Protein AF-A0A962NFJ7-F1 (afdb_monomer)

Radius of gyration: 24.98 Å; Cα contacts (8 Å, |Δi|>4): 35; chains: 1; bounding box: 42×67×25 Å

Sequence (68 aa):
MRMRVLSGCVLAALLQAGTALADDLSNERLPKQGLDAGKAVYLANCAACHQPAGTGLAGAFPPLVHSS

Mean predicted aligned error: 14.61 Å

Solvent-accessible surface area (backbone atoms only — not comparable to full-atom values): 4326 Å² total; per-residue (Å²): 116,75,70,64,56,56,55,51,55,56,57,51,56,65,63,61,69,72,60,79,74,61,79,66,75,80,74,65,73,68,75,83,63,61,66,65,61,54,48,53,52,37,60,76,72,40,21,87,58,24,32,89,81,22,62,26,36,92,98,80,29,70,53,58,58,90,66,125

Nearest PDB str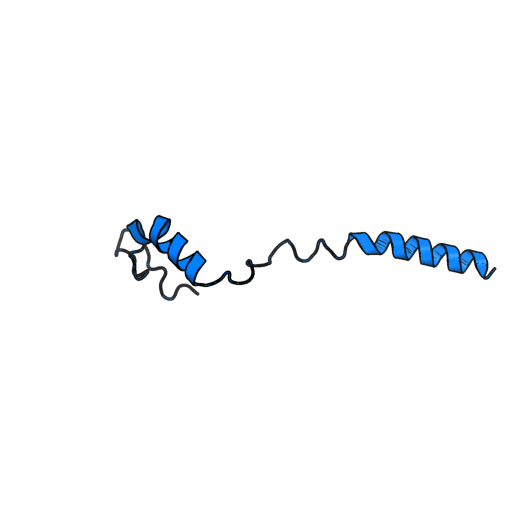uctures (foldseek):
  2zoo-assembly1_A  TM=1.002E+00  e=2.004E-02  Pseudoalteromonas translucida TAC125
  1aof-assembly1_A  TM=7.125E-01  e=5.511E-01  Paracoccus pantotrophus
  7e1x-assembly1_O  TM=8.778E-01  e=2.108E+00  Mycobacterium tuberculosis H37Rv
  6xkw-assembly1_p  TM=4.460E-01  e=8.849E-01  Rhodobacter capsulatus SB 1003
  1n90-assembly1_B  TM=4.685E-01  e=8.849E-01  Pseudomonas aeruginosa

pLDDT: mean 76.29, std 17.86, range [54.97, 98.12]

Structure (mmCIF, N/CA/C/O backbone):
data_AF-A0A962NFJ7-F1
#
_entry.id   AF-A0A962NFJ7-F1
#
loop_
_atom_site.group_PDB
_atom_site.id
_atom_site.type_symbol
_atom_site.label_atom_id
_atom_site.label_alt_id
_atom_site.label_comp_id
_atom_site.label_asym_id
_atom_site.label_entity_id
_atom_site.label_seq_id
_atom_site.pdbx_PDB_ins_code
_atom_site.Cartn_x
_atom_site.Cartn_y
_atom_site.Cartn_z
_atom_site.occupancy
_atom_site.B_iso_or_equiv
_atom_site.auth_seq_id
_atom_site.auth_comp_id
_atom_site.auth_asym_id
_atom_site.auth_atom_id
_atom_site.pdbx_PDB_model_num
ATOM 1 N N . MET A 1 1 ? 30.502 59.381 -7.706 1.00 56.56 1 MET A N 1
ATOM 2 C CA . MET A 1 1 ? 29.111 59.089 -7.280 1.00 56.56 1 MET A CA 1
ATOM 3 C C . MET A 1 1 ? 28.591 57.754 -7.834 1.00 56.56 1 MET A C 1
ATOM 5 O O . MET A 1 1 ? 28.279 56.881 -7.041 1.00 56.56 1 MET A O 1
ATOM 9 N N . ARG A 1 2 ? 28.575 57.541 -9.163 1.00 57.47 2 ARG A N 1
ATOM 10 C CA . ARG A 1 2 ? 28.036 56.328 -9.830 1.00 57.47 2 ARG A CA 1
ATOM 11 C C . ARG A 1 2 ? 28.698 54.993 -9.444 1.00 57.47 2 ARG A C 1
ATOM 13 O O . ARG A 1 2 ? 28.042 53.963 -9.451 1.00 57.47 2 ARG A O 1
ATOM 20 N N . MET A 1 3 ? 29.971 55.021 -9.052 1.00 55.03 3 MET A N 1
ATOM 21 C CA . MET A 1 3 ? 30.749 53.811 -8.747 1.00 55.03 3 MET A CA 1
ATOM 22 C C . MET A 1 3 ? 30.496 53.246 -7.337 1.00 55.03 3 MET A C 1
ATOM 24 O O . MET A 1 3 ? 30.703 52.062 -7.108 1.00 55.03 3 MET A O 1
ATOM 28 N N . ARG A 1 4 ? 29.989 54.067 -6.399 1.00 56.19 4 ARG A N 1
ATOM 29 C CA . ARG A 1 4 ? 29.579 53.600 -5.058 1.00 56.19 4 ARG A CA 1
ATOM 30 C C . ARG A 1 4 ? 28.213 52.904 -5.080 1.00 56.19 4 ARG A C 1
ATOM 32 O O . ARG A 1 4 ? 27.979 52.012 -4.278 1.00 56.19 4 ARG A O 1
ATOM 39 N N . VAL A 1 5 ? 27.349 53.277 -6.028 1.00 58.03 5 VAL A N 1
ATOM 40 C CA . VAL A 1 5 ? 26.015 52.680 -6.208 1.00 58.03 5 VAL A CA 1
ATOM 41 C C . VAL A 1 5 ? 26.115 51.284 -6.834 1.00 58.03 5 VAL A C 1
ATOM 43 O O . VAL A 1 5 ? 25.451 50.368 -6.363 1.00 58.03 5 VAL A O 1
ATOM 46 N N . LEU A 1 6 ? 27.017 51.078 -7.809 1.00 57.28 6 LEU A N 1
ATOM 47 C CA . LEU A 1 6 ? 27.264 49.745 -8.381 1.00 57.28 6 LEU A CA 1
ATOM 48 C C . LEU A 1 6 ? 27.800 48.749 -7.340 1.00 57.28 6 LEU A C 1
ATOM 50 O O . LEU A 1 6 ? 27.369 47.601 -7.312 1.00 57.28 6 LEU A O 1
ATOM 54 N N . SER A 1 7 ? 28.699 49.193 -6.456 1.00 58.31 7 SER A N 1
ATOM 55 C CA . SER A 1 7 ? 29.290 48.331 -5.423 1.00 58.31 7 SER A CA 1
ATOM 56 C C . SER A 1 7 ? 28.268 47.856 -4.380 1.00 58.31 7 SER A C 1
ATOM 58 O O . SER A 1 7 ? 28.393 46.748 -3.866 1.00 58.31 7 SER A O 1
ATOM 60 N N . GLY A 1 8 ? 27.252 48.673 -4.079 1.00 59.09 8 GLY A N 1
ATOM 61 C CA . GLY A 1 8 ? 26.180 48.324 -3.140 1.00 59.09 8 GLY A CA 1
ATOM 62 C C . GLY A 1 8 ? 25.200 47.285 -3.694 1.00 59.09 8 GLY A C 1
ATOM 63 O O . GLY A 1 8 ? 24.792 46.383 -2.967 1.00 59.09 8 GLY A O 1
ATOM 64 N N . CYS A 1 9 ? 24.874 47.357 -4.988 1.00 60.66 9 CYS A N 1
ATOM 65 C CA . CYS A 1 9 ? 23.998 46.377 -5.641 1.00 60.66 9 CYS A CA 1
ATOM 66 C C . CYS A 1 9 ? 24.637 44.984 -5.733 1.00 60.66 9 CYS A C 1
ATOM 68 O O . CYS A 1 9 ? 23.948 43.985 -5.549 1.00 60.66 9 CYS A O 1
ATOM 70 N N . VAL A 1 10 ? 25.951 44.914 -5.975 1.00 61.12 10 VAL A N 1
ATOM 71 C CA . VAL A 1 10 ? 26.679 43.635 -6.042 1.00 61.12 10 VAL A CA 1
ATOM 72 C C . VAL A 1 10 ? 26.735 42.959 -4.669 1.00 61.12 10 VAL A C 1
ATOM 74 O O . VAL A 1 10 ? 26.535 41.751 -4.577 1.00 61.12 10 VAL A O 1
ATOM 77 N N . LEU A 1 11 ? 26.937 43.727 -3.592 1.00 60.75 11 LEU A N 1
ATOM 78 C CA . LEU A 1 11 ? 26.962 43.181 -2.23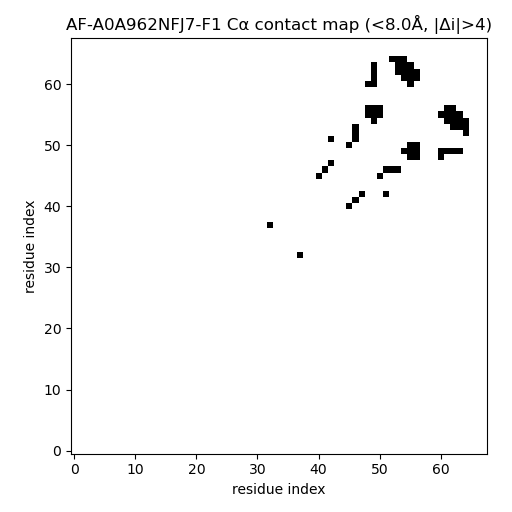2 1.00 60.75 11 LEU A CA 1
ATOM 79 C C . LEU A 1 11 ? 25.576 42.694 -1.774 1.00 60.75 11 LEU A C 1
ATOM 81 O O . LEU A 1 11 ? 25.482 41.636 -1.162 1.00 60.75 11 LEU A O 1
ATOM 85 N N . ALA A 1 12 ? 24.503 43.421 -2.108 1.00 60.88 12 ALA A N 1
ATOM 86 C CA . ALA A 1 12 ? 23.133 42.993 -1.814 1.00 60.88 12 ALA A CA 1
ATOM 87 C C . ALA A 1 12 ? 22.779 41.685 -2.547 1.00 60.88 12 ALA A C 1
ATOM 89 O O . ALA A 1 12 ? 22.336 40.728 -1.915 1.00 60.88 12 ALA A O 1
ATOM 90 N N . ALA A 1 13 ? 23.093 41.591 -3.844 1.00 60.56 13 ALA A N 1
ATOM 91 C CA . ALA A 1 13 ? 22.836 40.394 -4.646 1.00 60.56 13 ALA A CA 1
ATOM 92 C C . ALA A 1 13 ? 23.527 39.129 -4.098 1.00 60.56 13 ALA A C 1
ATOM 94 O O . ALA A 1 13 ? 22.968 38.037 -4.183 1.00 60.56 13 ALA A O 1
ATOM 95 N N . LEU A 1 14 ? 24.708 39.273 -3.485 1.00 61.28 14 LEU A N 1
ATOM 96 C CA . LEU A 1 14 ? 25.426 38.164 -2.846 1.00 61.28 14 LEU A CA 1
ATOM 97 C C . LEU A 1 14 ? 24.756 37.682 -1.546 1.00 61.28 14 LEU A C 1
ATOM 99 O O . LEU A 1 14 ? 24.873 36.505 -1.215 1.00 61.28 14 LEU A O 1
ATOM 103 N N . LEU A 1 15 ? 24.020 38.544 -0.831 1.00 59.97 15 LEU A N 1
ATOM 104 C CA . LEU A 1 15 ? 23.272 38.154 0.373 1.00 59.97 15 LEU A CA 1
ATOM 105 C C . LEU A 1 15 ? 21.929 37.474 0.052 1.00 59.97 15 LEU A C 1
ATOM 107 O O . LEU A 1 15 ? 21.470 36.648 0.836 1.00 59.97 15 LEU A O 1
ATOM 111 N N . GLN A 1 16 ? 21.291 37.789 -1.080 1.00 55.62 16 GLN A N 1
ATOM 112 C CA . GLN A 1 16 ? 19.992 37.201 -1.453 1.00 55.62 16 GLN A CA 1
ATOM 113 C C . GLN A 1 16 ? 20.085 35.774 -2.028 1.00 55.62 16 GLN A C 1
ATOM 115 O O . GLN A 1 16 ? 19.073 35.081 -2.098 1.00 55.62 16 GLN A O 1
ATOM 120 N N . ALA A 1 17 ? 21.270 35.300 -2.420 1.00 57.28 17 ALA A N 1
ATOM 121 C CA . ALA A 1 17 ? 21.426 33.970 -3.018 1.00 57.28 17 ALA A CA 1
ATOM 122 C C . ALA A 1 17 ? 21.291 32.805 -2.009 1.00 57.28 17 ALA A C 1
ATOM 124 O O . ALA A 1 17 ? 21.093 31.665 -2.419 1.00 57.28 17 ALA A O 1
ATOM 125 N N . GLY A 1 18 ? 21.390 33.073 -0.700 1.00 57.31 18 GLY A N 1
ATOM 126 C CA . GLY A 1 18 ? 21.383 32.039 0.344 1.00 57.31 18 GLY A CA 1
ATOM 127 C C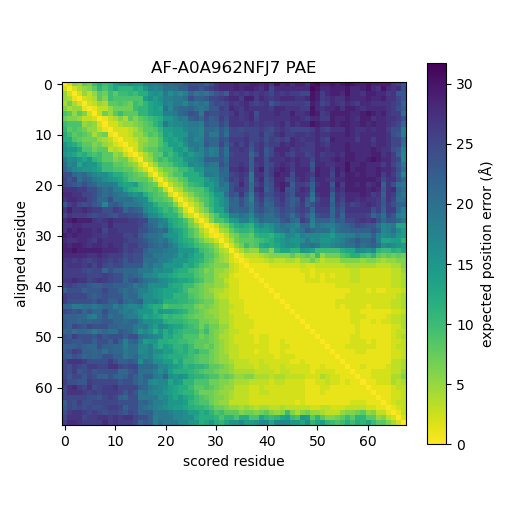 . GLY A 1 18 ? 20.001 31.611 0.853 1.00 57.31 18 GLY A C 1
ATOM 128 O O . GLY A 1 18 ? 19.889 30.546 1.449 1.00 57.31 18 GLY A O 1
ATOM 129 N N . THR A 1 19 ? 18.946 32.403 0.633 1.00 54.97 19 THR A N 1
ATOM 130 C CA . THR A 1 19 ? 17.611 32.133 1.205 1.00 54.97 19 THR A CA 1
ATOM 131 C C . THR A 1 19 ? 16.670 31.387 0.258 1.00 54.97 19 THR A C 1
ATOM 133 O O . THR A 1 19 ? 15.688 30.821 0.714 1.00 54.97 19 THR A O 1
ATOM 136 N N . ALA A 1 20 ? 16.970 31.318 -1.043 1.00 56.50 20 ALA A N 1
ATOM 137 C CA . ALA A 1 20 ? 16.076 30.710 -2.038 1.00 56.50 20 ALA A CA 1
ATOM 138 C C . ALA A 1 20 ? 16.002 29.166 -1.990 1.00 56.50 20 ALA A C 1
ATOM 140 O O . ALA A 1 20 ? 15.131 28.584 -2.622 1.00 56.50 20 ALA A O 1
ATOM 141 N N . LEU A 1 21 ? 16.898 28.495 -1.255 1.00 58.47 21 LEU A N 1
ATOM 142 C CA . LEU A 1 21 ? 16.922 27.029 -1.106 1.00 58.47 21 LEU A CA 1
ATOM 143 C C . LEU A 1 21 ? 16.281 26.536 0.205 1.00 58.47 21 LEU A C 1
ATOM 145 O O . LEU A 1 21 ? 16.206 25.330 0.423 1.00 58.47 21 LEU A O 1
ATOM 149 N N . ALA A 1 22 ? 15.864 27.438 1.100 1.00 56.91 22 ALA A N 1
ATOM 150 C CA . ALA A 1 22 ? 15.424 27.068 2.448 1.00 56.91 22 ALA A CA 1
ATOM 151 C C . ALA A 1 22 ? 13.901 26.893 2.587 1.00 56.91 22 ALA A C 1
ATOM 153 O O . ALA A 1 22 ? 13.466 26.142 3.459 1.00 56.91 22 ALA A O 1
ATOM 154 N N . ASP A 1 23 ? 13.096 27.534 1.734 1.00 56.31 23 ASP A N 1
ATOM 155 C CA . ASP A 1 23 ? 11.632 27.515 1.878 1.00 56.31 23 ASP A CA 1
ATOM 156 C C . ASP A 1 23 ? 10.970 26.220 1.363 1.00 56.31 23 ASP A C 1
ATOM 158 O O . ASP A 1 23 ? 9.861 25.894 1.781 1.00 56.31 23 ASP A O 1
ATOM 162 N N . ASP A 1 24 ? 11.658 25.430 0.532 1.00 56.34 24 ASP A N 1
ATOM 163 C CA . ASP A 1 24 ? 11.081 24.249 -0.139 1.00 56.34 24 ASP A CA 1
ATOM 164 C C . ASP A 1 24 ? 11.343 22.910 0.587 1.00 56.34 24 ASP A C 1
ATOM 166 O O . ASP A 1 24 ? 10.823 21.861 0.225 1.00 56.34 24 ASP A O 1
ATOM 170 N N . LEU A 1 25 ? 12.145 22.908 1.659 1.00 60.03 25 LEU A N 1
ATOM 171 C CA . LEU A 1 25 ? 12.551 21.664 2.338 1.00 60.03 25 LEU A CA 1
ATOM 172 C C . LEU A 1 25 ? 11.677 21.280 3.538 1.00 60.03 25 LEU A C 1
ATOM 174 O O . LEU A 1 25 ? 11.916 20.245 4.161 1.00 60.03 25 LEU A O 1
ATOM 178 N N . SER A 1 26 ? 10.678 22.091 3.889 1.00 62.06 26 SER A N 1
ATOM 179 C CA . SER A 1 26 ? 9.879 21.861 5.101 1.00 62.06 26 SER A CA 1
ATOM 180 C C . SER A 1 26 ? 8.586 21.074 4.869 1.00 62.06 26 SER A C 1
ATOM 182 O O . SER A 1 26 ? 8.051 20.528 5.835 1.00 62.06 26 SER A O 1
ATOM 184 N N . ASN A 1 27 ? 8.089 20.966 3.627 1.00 61.75 27 ASN A N 1
ATOM 185 C CA . ASN A 1 27 ? 6.807 20.296 3.370 1.00 61.75 27 ASN A CA 1
ATOM 186 C C . ASN A 1 27 ? 6.657 19.615 1.998 1.00 61.75 27 ASN A C 1
ATOM 188 O O . ASN A 1 27 ? 5.540 19.295 1.582 1.00 61.75 27 ASN A O 1
ATOM 192 N N . GLU A 1 28 ? 7.757 19.339 1.302 1.00 58.47 28 GLU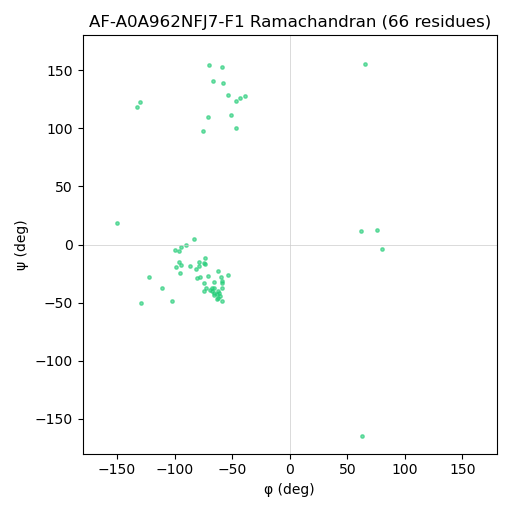 A N 1
ATOM 193 C CA . GLU A 1 28 ? 7.686 18.607 0.046 1.00 58.47 28 GLU A CA 1
ATOM 194 C C . GLU A 1 28 ? 7.439 17.124 0.356 1.00 58.47 28 GLU A C 1
ATOM 196 O O . GLU A 1 28 ? 8.347 16.348 0.678 1.00 58.47 28 GLU A O 1
ATOM 201 N N . ARG A 1 29 ? 6.171 16.699 0.281 1.00 63.84 29 ARG A N 1
ATOM 202 C CA . ARG A 1 29 ? 5.861 15.282 0.083 1.00 63.84 29 ARG A CA 1
ATOM 203 C C . ARG A 1 29 ? 6.691 14.860 -1.117 1.00 63.84 29 ARG A C 1
ATOM 205 O O . ARG A 1 29 ? 6.408 15.331 -2.216 1.00 63.84 29 ARG A O 1
ATOM 212 N N . LEU A 1 30 ? 7.692 14.005 -0.881 1.00 59.69 30 LEU A N 1
ATOM 213 C CA . LEU A 1 30 ? 8.605 13.524 -1.913 1.00 59.69 30 LEU A CA 1
ATOM 214 C C . LEU A 1 30 ? 7.808 13.288 -3.203 1.00 59.69 30 LEU A C 1
ATOM 216 O O . LEU A 1 30 ? 6.763 12.618 -3.112 1.00 59.69 30 LEU A O 1
ATOM 220 N N . PRO A 1 31 ? 8.229 13.841 -4.361 1.00 62.75 31 PRO A N 1
ATOM 221 C CA . PRO A 1 31 ? 7.510 13.646 -5.614 1.00 62.75 31 PRO A CA 1
ATOM 222 C C . PRO A 1 31 ? 7.202 12.162 -5.724 1.00 62.75 31 PRO A C 1
ATOM 224 O O . PRO A 1 31 ? 8.121 11.364 -5.536 1.00 62.75 31 PRO A O 1
ATOM 227 N N . LYS A 1 32 ? 5.909 11.813 -5.881 1.00 64.50 32 LYS A N 1
ATOM 228 C CA . LYS A 1 32 ? 5.415 10.431 -5.765 1.00 64.50 32 LYS A CA 1
ATOM 229 C C . LYS A 1 32 ? 6.350 9.529 -6.566 1.00 64.50 32 LYS A C 1
ATOM 231 O O . LYS A 1 32 ? 6.282 9.501 -7.793 1.00 6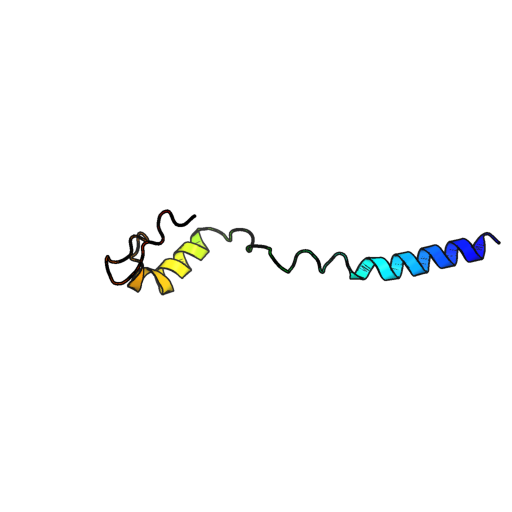4.50 32 LYS A O 1
ATOM 236 N N . GLN A 1 33 ? 7.256 8.856 -5.860 1.00 64.75 33 GLN A N 1
ATOM 237 C CA . GLN A 1 33 ? 8.220 7.952 -6.465 1.00 64.75 33 GLN A CA 1
ATOM 238 C C . GLN A 1 33 ? 7.420 6.881 -7.206 1.00 64.75 33 GLN A C 1
ATOM 240 O O . GLN A 1 33 ? 6.273 6.610 -6.832 1.00 64.75 33 GLN A O 1
ATOM 245 N N . GLY A 1 34 ? 8.006 6.297 -8.256 1.00 73.50 34 GLY A N 1
ATOM 246 C CA . GLY A 1 34 ? 7.324 5.314 -9.098 1.00 73.50 34 GLY A CA 1
ATOM 247 C C . GLY A 1 34 ? 6.528 4.319 -8.251 1.00 73.50 34 GLY A C 1
ATOM 248 O O . GLY A 1 34 ? 7.069 3.737 -7.308 1.00 73.50 34 GLY A O 1
ATOM 249 N N . LEU A 1 35 ? 5.234 4.170 -8.558 1.00 78.44 35 LEU A N 1
ATOM 250 C CA . LEU A 1 35 ? 4.285 3.394 -7.750 1.00 78.44 35 LEU A CA 1
ATOM 251 C C . LEU A 1 35 ? 4.777 1.966 -7.482 1.00 78.44 35 LEU A C 1
ATOM 253 O O . LEU A 1 35 ? 4.446 1.388 -6.451 1.00 78.44 35 LEU A O 1
ATOM 257 N N . ASP A 1 36 ? 5.618 1.430 -8.363 1.00 88.06 36 ASP A N 1
ATOM 258 C CA . ASP A 1 36 ? 6.240 0.117 -8.224 1.00 88.06 36 ASP A CA 1
ATOM 259 C C . ASP A 1 36 ? 7.208 0.028 -7.038 1.00 88.06 36 ASP A C 1
ATOM 261 O O . ASP A 1 36 ? 7.168 -0.950 -6.288 1.00 88.06 36 ASP A O 1
ATOM 265 N N . ALA A 1 37 ? 8.028 1.057 -6.802 1.00 87.50 37 ALA A N 1
ATOM 266 C CA . ALA A 1 37 ? 8.918 1.101 -5.642 1.00 87.50 37 ALA A CA 1
ATOM 267 C C . ALA A 1 37 ? 8.104 1.182 -4.342 1.00 87.50 37 ALA A C 1
ATOM 269 O O . ALA A 1 37 ? 8.357 0.435 -3.394 1.00 87.50 37 ALA A O 1
ATOM 270 N N . GLY A 1 38 ? 7.062 2.021 -4.329 1.00 89.12 38 GLY A N 1
ATOM 271 C CA . GLY A 1 38 ? 6.129 2.115 -3.204 1.00 89.12 38 GLY A CA 1
ATOM 272 C C . GLY A 1 38 ? 5.395 0.797 -2.941 1.00 89.12 38 GLY A C 1
ATOM 273 O O . GLY A 1 38 ? 5.281 0.371 -1.792 1.00 89.12 38 GLY A O 1
ATOM 274 N N . LYS A 1 39 ? 4.963 0.100 -3.997 1.00 92.44 39 LYS A N 1
ATOM 275 C CA . LYS A 1 39 ? 4.325 -1.218 -3.904 1.00 92.44 39 LYS A CA 1
ATOM 276 C C . LYS A 1 39 ? 5.272 -2.270 -3.325 1.00 92.44 39 LYS A C 1
ATOM 278 O O . LYS A 1 39 ? 4.847 -3.050 -2.477 1.00 92.44 39 LYS A O 1
ATOM 283 N N . ALA A 1 40 ? 6.537 -2.292 -3.743 1.00 94.25 40 ALA A N 1
ATOM 284 C CA . ALA A 1 40 ? 7.523 -3.233 -3.212 1.00 94.25 40 ALA A CA 1
ATOM 285 C C . ALA A 1 40 ? 7.750 -3.020 -1.706 1.00 94.25 40 ALA A C 1
ATOM 287 O O . ALA A 1 40 ? 7.690 -3.972 -0.927 1.00 94.25 40 ALA A O 1
ATOM 288 N N . VAL A 1 41 ? 7.924 -1.763 -1.286 1.00 94.94 41 VAL A N 1
ATOM 289 C CA . VAL A 1 41 ? 8.054 -1.397 0.133 1.00 94.94 41 VAL A CA 1
ATOM 290 C C . VAL A 1 41 ? 6.797 -1.780 0.918 1.00 94.94 41 VAL A C 1
ATOM 292 O O . VAL A 1 41 ? 6.910 -2.363 1.998 1.00 94.94 41 VAL A O 1
ATOM 295 N N . TYR A 1 42 ? 5.612 -1.508 0.367 1.00 95.38 42 TYR A N 1
ATOM 296 C CA . TYR A 1 42 ? 4.336 -1.852 0.989 1.00 95.38 42 TYR A CA 1
ATOM 297 C C . TYR A 1 42 ? 4.205 -3.359 1.236 1.00 95.38 42 TYR A C 1
ATOM 299 O O . TYR A 1 42 ? 3.876 -3.786 2.344 1.00 95.38 42 TYR A O 1
ATOM 307 N N . LEU A 1 43 ? 4.496 -4.173 0.219 1.00 96.56 43 LEU A N 1
ATOM 308 C CA . LEU A 1 43 ? 4.406 -5.628 0.323 1.00 96.56 43 LEU A CA 1
ATOM 309 C C . LEU A 1 43 ? 5.427 -6.204 1.309 1.00 96.56 43 LEU A C 1
ATOM 311 O O . LEU A 1 43 ? 5.094 -7.134 2.037 1.00 96.56 43 LEU A O 1
ATOM 315 N N . ALA A 1 44 ? 6.636 -5.643 1.365 1.00 97.62 44 ALA A N 1
ATOM 316 C CA . ALA A 1 44 ? 7.692 -6.131 2.246 1.00 97.62 44 ALA A CA 1
ATOM 317 C C . ALA A 1 44 ? 7.476 -5.772 3.726 1.00 97.62 44 ALA A C 1
ATOM 319 O O . ALA A 1 44 ? 7.867 -6.543 4.596 1.00 97.62 44 ALA A O 1
ATOM 320 N N . ASN A 1 45 ? 6.871 -4.616 4.020 1.00 97.81 45 ASN A N 1
ATOM 321 C CA . ASN A 1 45 ? 6.883 -4.059 5.379 1.00 97.81 45 ASN A CA 1
ATOM 322 C C . ASN A 1 45 ? 5.490 -3.831 5.977 1.00 97.81 45 ASN A C 1
ATOM 324 O O . ASN A 1 45 ? 5.332 -3.841 7.193 1.00 97.81 45 ASN A O 1
ATOM 328 N N . CYS A 1 46 ? 4.474 -3.597 5.146 1.00 97.25 46 CYS A N 1
ATOM 329 C CA . CYS A 1 46 ? 3.172 -3.100 5.601 1.00 97.25 46 CYS A CA 1
ATOM 330 C C . CYS A 1 46 ? 2.070 -4.154 5.455 1.00 97.25 46 CYS A C 1
ATOM 332 O O . CYS A 1 46 ? 1.190 -4.263 6.313 1.00 97.25 46 CYS A O 1
ATOM 334 N N . ALA A 1 47 ? 2.125 -4.944 4.379 1.00 97.88 47 ALA A N 1
ATOM 335 C CA . ALA A 1 47 ? 1.079 -5.893 4.008 1.00 97.88 47 ALA A CA 1
ATOM 336 C C . ALA A 1 47 ? 0.843 -7.000 5.047 1.00 97.88 47 ALA A C 1
ATOM 338 O O . ALA A 1 47 ? -0.258 -7.541 5.099 1.00 97.88 47 ALA A O 1
ATOM 339 N N . ALA A 1 48 ? 1.829 -7.303 5.897 1.00 97.88 48 ALA A N 1
ATOM 340 C CA . ALA A 1 48 ? 1.674 -8.273 6.981 1.00 97.88 48 ALA A CA 1
ATOM 341 C C . ALA A 1 48 ? 0.546 -7.889 7.960 1.00 97.88 48 ALA A C 1
ATOM 343 O O . ALA A 1 48 ? -0.198 -8.756 8.410 1.00 97.88 48 ALA A O 1
ATOM 344 N N . CYS A 1 49 ? 0.382 -6.592 8.242 1.00 98.12 49 CYS A N 1
ATOM 345 C CA . CYS A 1 49 ? -0.658 -6.084 9.141 1.00 98.12 49 CYS A CA 1
ATOM 346 C C . CYS A 1 49 ? -1.829 -5.486 8.355 1.00 98.12 49 CYS A C 1
ATOM 348 O O . CYS A 1 49 ? -2.990 -5.827 8.580 1.00 98.12 49 CYS A O 1
ATOM 350 N N . HIS A 1 50 ? -1.524 -4.628 7.380 1.00 98.00 50 HIS A N 1
ATOM 351 C CA . HIS A 1 50 ? -2.536 -3.887 6.625 1.00 98.00 50 HIS A CA 1
ATOM 352 C C . HIS A 1 50 ? -3.152 -4.678 5.468 1.00 98.00 50 HIS A C 1
ATOM 354 O O . HIS A 1 50 ? -3.997 -4.150 4.747 1.00 98.00 50 HIS A O 1
ATOM 360 N N . GLN A 1 51 ? -2.785 -5.953 5.332 1.00 97.62 51 GLN A N 1
ATOM 361 C CA . GLN A 1 51 ? -3.183 -6.857 4.255 1.00 97.62 51 GLN A CA 1
ATOM 362 C C . GLN A 1 51 ? -2.635 -6.435 2.877 1.00 97.62 51 GLN A C 1
ATOM 364 O O . GLN A 1 51 ? -2.376 -5.254 2.632 1.00 97.62 51 GLN A O 1
ATOM 369 N N . P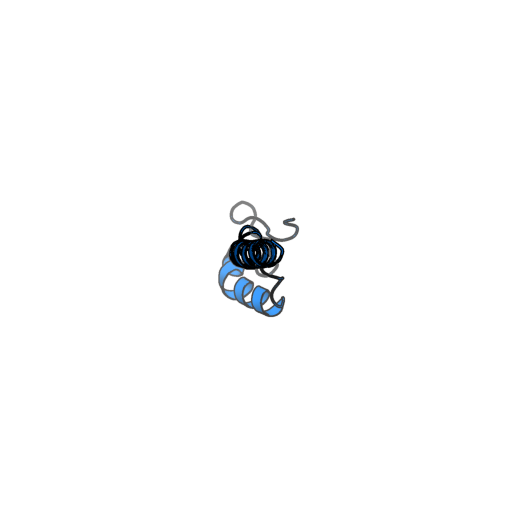RO A 1 52 ? -2.478 -7.366 1.917 1.00 96.88 52 PRO A N 1
ATOM 370 C CA . PRO A 1 52 ? -1.950 -7.041 0.587 1.00 96.88 52 PRO A CA 1
ATOM 371 C C . PRO A 1 52 ? -2.767 -5.992 -0.177 1.00 96.88 52 PRO A C 1
ATOM 373 O O . PRO A 1 52 ? -2.205 -5.210 -0.937 1.00 96.88 52 PRO A O 1
ATOM 376 N N . ALA A 1 53 ? -4.083 -5.958 0.048 1.00 95.94 53 ALA A N 1
ATOM 377 C CA . ALA A 1 53 ? -4.991 -4.992 -0.566 1.00 95.94 53 ALA A CA 1
ATOM 378 C C . ALA A 1 53 ? -5.172 -3.702 0.253 1.00 95.94 53 ALA A C 1
ATOM 380 O O . ALA A 1 53 ? -5.935 -2.841 -0.165 1.00 95.94 53 ALA A O 1
ATOM 381 N N . GLY A 1 54 ? -4.525 -3.558 1.415 1.00 97.12 54 GLY A N 1
ATOM 382 C CA . GLY A 1 54 ? -4.691 -2.379 2.276 1.00 9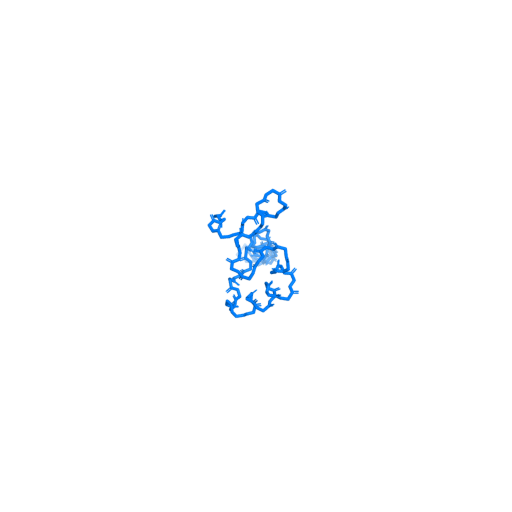7.12 54 GLY A CA 1
ATOM 383 C C . GLY A 1 54 ? -5.990 -2.345 3.075 1.00 97.12 54 GLY A C 1
ATOM 384 O O . GLY A 1 54 ? -6.328 -1.304 3.627 1.00 97.12 54 GLY A O 1
ATOM 385 N N . THR A 1 55 ? -6.733 -3.448 3.145 1.00 97.38 55 THR A N 1
ATOM 386 C CA . THR A 1 55 ? -8.016 -3.528 3.861 1.00 97.38 55 THR A CA 1
ATOM 387 C C . THR A 1 55 ? -7.866 -3.569 5.380 1.00 97.38 55 THR A C 1
ATOM 389 O O . THR A 1 55 ? -8.845 -3.354 6.089 1.00 97.38 55 THR A O 1
ATOM 392 N N . GLY A 1 56 ? -6.666 -3.853 5.894 1.00 96.69 56 GLY A N 1
ATOM 393 C CA . GLY A 1 56 ? -6.459 -4.087 7.320 1.00 96.69 56 GLY A CA 1
ATOM 394 C C . GLY A 1 56 ? -7.218 -5.311 7.846 1.00 96.69 56 GLY A C 1
ATOM 395 O O . GLY A 1 56 ? -7.681 -6.162 7.082 1.00 96.69 56 GLY A O 1
ATOM 396 N N . LEU A 1 57 ? -7.328 -5.393 9.170 1.00 96.50 57 LEU A N 1
ATOM 397 C CA . LEU A 1 57 ? -8.052 -6.419 9.913 1.00 96.50 57 LEU A CA 1
ATOM 398 C C . LEU A 1 57 ? -8.921 -5.735 10.973 1.00 96.50 57 LEU A C 1
ATOM 400 O O . LEU A 1 57 ? -8.403 -5.068 11.871 1.00 96.50 57 LEU A O 1
ATOM 404 N N . ALA A 1 58 ? -10.239 -5.905 10.882 1.00 95.31 58 ALA A N 1
ATOM 405 C CA . ALA A 1 58 ? -11.187 -5.244 11.776 1.00 95.31 58 ALA A CA 1
ATOM 406 C C . ALA A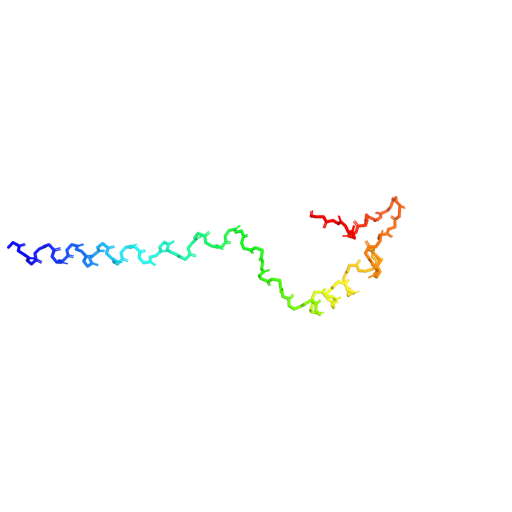 1 58 ? -10.848 -5.489 13.259 1.00 95.31 58 ALA A C 1
ATOM 408 O O . ALA A 1 58 ?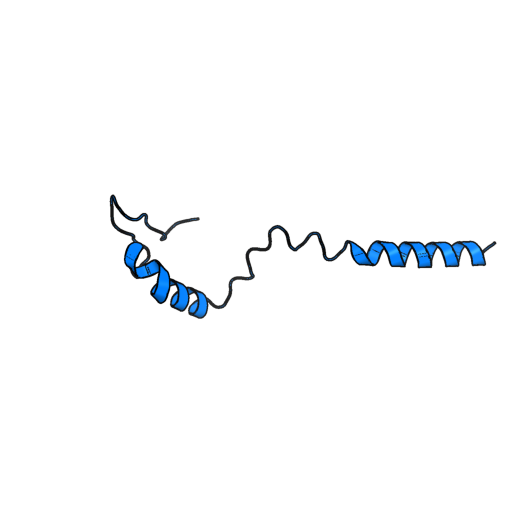 -10.651 -6.625 13.683 1.00 95.31 58 ALA A O 1
ATOM 409 N N . GLY A 1 59 ? -10.770 -4.408 14.040 1.00 95.50 59 GLY A N 1
ATOM 410 C CA . GLY A 1 59 ? -10.465 -4.458 15.474 1.00 95.50 59 GLY A CA 1
ATOM 411 C C . GLY A 1 59 ? -8.983 -4.616 15.839 1.00 95.50 59 GLY A C 1
ATOM 412 O O . GLY A 1 59 ? -8.666 -4.553 17.022 1.00 95.50 59 GLY A O 1
ATOM 413 N N . ALA A 1 60 ? -8.079 -4.776 14.866 1.00 97.00 60 ALA A N 1
ATOM 414 C CA . ALA A 1 60 ? -6.638 -4.905 15.115 1.00 97.00 60 ALA A CA 1
ATOM 415 C C . ALA A 1 60 ? -5.796 -3.943 14.264 1.00 97.00 60 ALA A C 1
ATOM 417 O O . ALA A 1 60 ? -4.973 -3.204 14.801 1.00 97.00 60 ALA A O 1
ATOM 418 N N . PHE A 1 61 ? -6.023 -3.916 12.948 1.00 97.31 61 PHE A N 1
ATOM 419 C CA . PHE A 1 61 ? -5.251 -3.107 12.005 1.00 97.31 61 PHE A CA 1
ATOM 420 C C . PHE A 1 61 ? -6.186 -2.301 11.099 1.00 97.31 61 PHE A C 1
ATOM 422 O O . PHE A 1 61 ? -7.019 -2.893 10.412 1.00 97.31 61 PHE A O 1
ATOM 429 N N . PRO A 1 62 ? -6.076 -0.965 11.057 1.00 96.19 62 PRO A N 1
ATOM 430 C CA . PRO A 1 62 ? -6.976 -0.150 10.251 1.00 96.19 62 PRO A CA 1
ATOM 431 C C . PRO A 1 62 ? -6.728 -0.331 8.741 1.00 96.19 62 PRO A C 1
ATOM 433 O O . PRO A 1 62 ? -5.603 -0.656 8.331 1.00 96.19 62 PRO A O 1
ATOM 436 N N . PRO A 1 63 ? -7.758 -0.096 7.903 1.00 96.75 63 PRO A N 1
ATOM 437 C CA . PRO A 1 63 ? -7.591 -0.016 6.460 1.00 96.75 63 PRO A CA 1
ATOM 438 C C . PRO A 1 63 ? -6.751 1.207 6.077 1.00 96.75 63 PRO A C 1
ATOM 440 O O . PRO A 1 63 ? -6.903 2.287 6.642 1.00 96.75 63 PRO A O 1
ATOM 443 N N . LEU A 1 64 ? -5.887 1.025 5.083 1.00 94.81 64 LEU A N 1
ATOM 444 C CA . LEU A 1 64 ? -5.166 2.100 4.397 1.00 94.81 64 LEU A CA 1
ATOM 445 C C . LEU A 1 64 ? -5.834 2.474 3.071 1.00 94.81 64 LEU A C 1
ATOM 447 O O . LEU A 1 64 ? -5.613 3.564 2.543 1.00 94.81 64 LEU A O 1
ATOM 451 N N . VAL A 1 65 ? -6.667 1.582 2.527 1.00 92.62 65 VAL A N 1
ATOM 452 C CA . VAL A 1 65 ? -7.536 1.920 1.398 1.00 92.62 65 VAL A CA 1
ATOM 453 C C . VAL A 1 65 ? -8.446 3.085 1.770 1.00 92.62 65 VAL A C 1
ATOM 455 O O . VAL A 1 65 ? -8.964 3.148 2.881 1.00 92.62 65 VAL A O 1
ATOM 458 N N . HIS A 1 66 ? -8.637 4.007 0.827 1.00 83.00 66 HIS A N 1
ATOM 459 C CA . HIS A 1 66 ? -9.465 5.208 1.000 1.00 83.00 66 HIS A CA 1
ATOM 460 C C . HIS A 1 66 ? -8.989 6.183 2.090 1.00 83.00 66 HIS A C 1
ATOM 462 O O . HIS A 1 66 ? -9.718 7.118 2.412 1.00 83.00 66 HIS A O 1
ATOM 468 N N . SER A 1 67 ? -7.771 6.016 2.619 1.00 76.06 67 SER A N 1
ATOM 469 C CA . SER A 1 67 ? -7.141 7.041 3.450 1.00 76.06 67 SER A CA 1
ATOM 470 C C . SER A 1 67 ? -6.737 8.216 2.558 1.00 76.06 67 SER A C 1
ATOM 472 O O . SER A 1 67 ? -5.839 8.081 1.723 1.00 76.06 67 SER A O 1
ATOM 474 N N . SER A 1 68 ? -7.440 9.338 2.707 1.00 59.44 68 SER A N 1
ATOM 475 C CA . SER A 1 68 ? -7.149 10.621 2.052 1.00 59.44 68 SER A CA 1
ATOM 476 C C . SER A 1 68 ? -6.024 11.367 2.753 1.00 59.44 68 SER A C 1
ATOM 478 O O . SER A 1 68 ? -6.139 11.499 3.992 1.00 59.44 68 SER A O 1
#

Foldseek 3Di:
DVVVVVVVVVVVVVVVVPCPPPPQPPDPPDPPPPVVVVLVCCVVPPCVACNNQQPGDPPGGHRPPPPD

Secondary structure (DSSP, 8-state):
-HHHHHHHHHHHHHHHTTSTTTTTSSS-------HHHHHHHHHHHTHHHH-TTS--BTTTB---TT--